Protein AF-A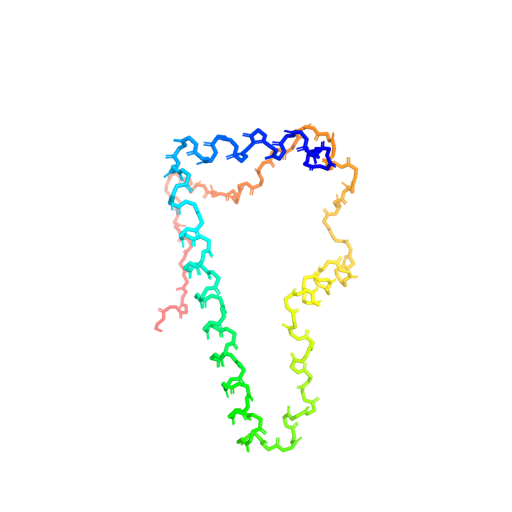0A7J9ZCD6-F1 (afdb_monomer)

Sequence (119 aa):
MFGDVGWGEILVILVVAVIVFGPDKLPKLASDLAKGIRMVRNWAQKAKTELEDEMPAEFRNLDISSLHPKTFIRKALLEDDDPLGLDRNQVNGSSTRTAVTEVKTLAPGERAPYDPDAT

Solvent-accessible surface area (backbone atoms only — not comparable to full-atom values): 7698 Å² total; per-residue (Å²): 99,78,85,75,73,43,76,69,54,55,50,51,52,50,52,52,49,30,68,76,64,31,74,77,45,51,62,51,52,53,51,53,51,50,51,50,52,52,50,52,52,51,50,53,50,49,52,51,51,54,49,63,72,72,49,59,78,77,57,74,72,54,62,67,77,61,68,36,67,68,52,42,51,46,44,65,67,68,67,56,79,79,88,72,82,75,64,82,73,54,63,74,51,90,85,81,79,84,83,65,79,81,76,77,73,72,57,96,87,60,78,77,92,78,74,89,81,80,124

Mean predicted aligned error: 18.26 Å

Foldseek 3Di:
DCPPCDPVNVVVVVVVCCVVQNPVRVVVVVVVVVVVVVVVVVVVVVVVVVCVVPDDPVCVPVPPVCVDVVNVVVCVVPVPPDPDPPDPPCVPDDDDDDPDPPPPDDDVPDDDDDDPPPD

Radius of gyration: 23.99 Å; Cα contacts (8 Å, |Δi|>4): 17; chains: 1; bounding box: 53×38×55 Å

Secondary structure (DSSP, 8-state):
--TT--HHHHHHHHHHHHHHH-TTHHHHHHHHHHHHHHHHHHHHHHHHHHHHHHS-TTTTTS-GGGG-HHHHHHHHHHSS-SSS---GGGGGS-----------PPPTTPPPP--TT--

Structure (mmCIF, N/CA/C/O backbone):
data_AF-A0A7J9ZCD6-F1
#
_entry.id   AF-A0A7J9ZCD6-F1
#
loop_
_atom_site.group_PDB
_atom_site.id
_atom_site.type_symbol
_atom_site.label_atom_id
_atom_site.label_alt_id
_atom_site.label_comp_id
_atom_site.label_asym_id
_atom_site.label_entity_id
_atom_site.label_seq_id
_atom_site.pdbx_PDB_ins_code
_atom_site.Cartn_x
_atom_site.Cartn_y
_atom_site.Cartn_z
_atom_site.occupancy
_atom_site.B_iso_or_equiv
_atom_site.auth_seq_id
_atom_site.auth_comp_id
_atom_site.auth_asym_id
_atom_site.auth_atom_id
_atom_site.pdbx_PDB_model_num
ATOM 1 N N . MET A 1 1 ? 23.081 9.546 1.780 1.00 58.91 1 MET A N 1
ATOM 2 C CA . MET A 1 1 ? 23.311 8.465 0.789 1.00 58.91 1 MET A CA 1
ATOM 3 C C . MET A 1 1 ? 22.098 8.166 -0.104 1.00 58.91 1 MET A C 1
ATOM 5 O O . MET A 1 1 ? 22.315 7.917 -1.273 1.00 58.91 1 MET A O 1
ATOM 9 N N . PHE A 1 2 ? 20.841 8.214 0.376 1.00 65.88 2 PHE A N 1
ATOM 10 C CA . PHE A 1 2 ? 19.632 8.061 -0.476 1.00 65.88 2 PHE A CA 1
ATOM 11 C C . PHE A 1 2 ? 18.991 9.395 -0.922 1.00 65.88 2 PHE A C 1
ATOM 13 O O . PHE A 1 2 ? 17.920 9.400 -1.519 1.00 65.88 2 PHE A O 1
ATOM 20 N N . GLY A 1 3 ? 19.614 10.533 -0.593 1.00 65.44 3 GLY A N 1
ATOM 21 C CA . GLY A 1 3 ? 19.081 11.869 -0.896 1.00 65.44 3 GLY A CA 1
ATOM 22 C C . GLY A 1 3 ? 19.194 12.276 -2.368 1.00 65.44 3 GLY A C 1
ATOM 23 O O . GLY A 1 3 ? 18.496 13.193 -2.782 1.00 65.44 3 GLY A O 1
ATOM 24 N N . ASP A 1 4 ? 20.020 11.568 -3.144 1.00 72.62 4 ASP A N 1
ATOM 25 C CA . ASP A 1 4 ? 20.291 11.849 -4.560 1.00 72.62 4 ASP A CA 1
ATOM 26 C C . ASP A 1 4 ? 19.526 10.924 -5.521 1.00 72.62 4 ASP A C 1
ATOM 28 O O . ASP A 1 4 ? 19.804 10.914 -6.719 1.00 72.62 4 ASP A O 1
ATOM 32 N N . VAL A 1 5 ? 18.556 10.144 -5.021 1.00 79.62 5 VAL A N 1
ATOM 33 C CA . VAL A 1 5 ? 17.729 9.261 -5.860 1.00 79.62 5 VAL A CA 1
ATOM 34 C C . VAL A 1 5 ? 16.853 10.124 -6.769 1.00 79.62 5 VAL A C 1
ATOM 36 O O . VAL A 1 5 ? 15.777 10.597 -6.397 1.00 79.62 5 VAL A O 1
ATOM 39 N N . GLY A 1 6 ? 17.353 10.361 -7.976 1.00 86.88 6 GLY A N 1
ATOM 40 C CA . GLY A 1 6 ? 16.662 11.113 -9.010 1.00 86.88 6 GLY A CA 1
ATOM 41 C C . GLY A 1 6 ? 15.545 10.306 -9.672 1.00 86.88 6 GLY A C 1
ATOM 42 O O . GLY A 1 6 ? 15.458 9.082 -9.562 1.00 86.88 6 GLY A O 1
ATOM 43 N N . TRP A 1 7 ? 14.713 10.997 -10.455 1.00 92.06 7 TRP A N 1
ATOM 44 C CA . TRP A 1 7 ? 13.628 10.380 -11.232 1.00 92.06 7 TRP A CA 1
ATOM 45 C C . TRP A 1 7 ? 14.091 9.229 -12.141 1.00 92.06 7 TRP A C 1
ATOM 47 O O . TRP A 1 7 ? 13.348 8.268 -12.337 1.00 92.06 7 TRP A O 1
ATOM 57 N N . GLY A 1 8 ? 15.319 9.295 -12.669 1.00 93.31 8 GLY A N 1
ATOM 58 C CA . GLY A 1 8 ? 15.890 8.228 -13.497 1.00 93.31 8 GLY A CA 1
ATOM 59 C C . GLY A 1 8 ? 16.131 6.926 -12.729 1.00 93.31 8 GLY A C 1
ATOM 60 O O . GLY A 1 8 ? 15.848 5.847 -13.239 1.00 93.31 8 GLY A O 1
ATOM 61 N N . GLU A 1 9 ? 16.584 7.014 -11.483 1.00 91.75 9 GLU A N 1
ATOM 62 C CA . GLU A 1 9 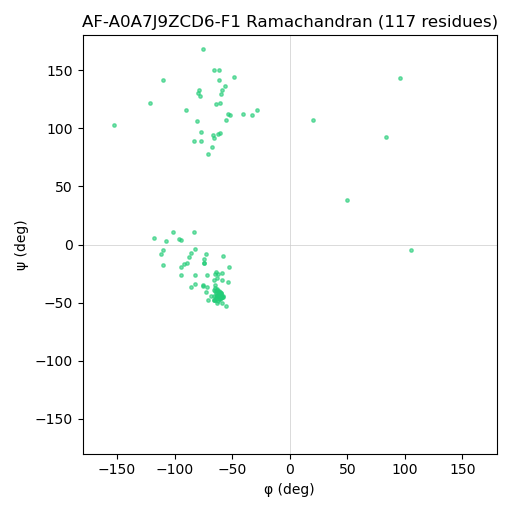? 16.888 5.843 -10.658 1.00 91.75 9 GLU A CA 1
ATOM 63 C C . GLU A 1 9 ? 15.607 5.166 -10.149 1.00 91.75 9 GLU A C 1
ATOM 65 O O . GLU A 1 9 ? 15.502 3.939 -10.151 1.00 91.75 9 GLU A O 1
ATOM 70 N N . ILE A 1 10 ? 14.568 5.959 -9.857 1.00 93.69 10 ILE A N 1
ATOM 71 C CA . ILE A 1 10 ? 13.213 5.455 -9.580 1.00 93.69 10 ILE A CA 1
ATOM 72 C C . ILE A 1 10 ? 12.683 4.642 -10.769 1.00 93.69 10 ILE A C 1
ATOM 74 O O . ILE A 1 10 ? 12.134 3.558 -10.570 1.00 93.69 10 ILE A O 1
ATOM 78 N N . LEU A 1 11 ? 12.869 5.128 -12.002 1.00 94.94 11 LEU A N 1
ATOM 79 C CA . LEU A 1 11 ? 12.483 4.393 -13.211 1.00 94.94 11 LEU A CA 1
ATOM 80 C C . LEU A 1 11 ? 13.227 3.060 -13.334 1.00 94.94 11 LEU A C 1
ATOM 82 O O . LEU A 1 11 ? 12.596 2.047 -13.633 1.00 94.94 11 LEU A O 1
ATOM 86 N N . VAL A 1 12 ? 14.535 3.036 -13.064 1.00 95.69 12 VAL A N 1
ATOM 87 C CA . VAL A 1 12 ? 15.333 1.798 -13.091 1.00 95.69 12 VAL A CA 1
ATOM 88 C C . VAL A 1 12 ? 14.798 0.784 -12.078 1.00 95.69 12 VAL A C 1
ATOM 90 O O . VAL A 1 12 ? 14.565 -0.369 -12.439 1.00 95.69 12 VAL A O 1
ATOM 93 N N . ILE A 1 13 ? 14.526 1.206 -10.840 1.00 94.38 13 ILE A N 1
ATOM 94 C CA . ILE A 1 13 ? 13.955 0.329 -9.806 1.00 94.38 13 ILE A CA 1
ATOM 95 C C . ILE A 1 13 ? 12.583 -0.201 -10.233 1.00 94.38 13 ILE A C 1
ATOM 97 O O . ILE A 1 13 ? 12.296 -1.382 -10.044 1.00 94.38 13 ILE A O 1
ATOM 101 N N . LEU A 1 14 ? 11.741 0.642 -10.838 1.00 94.00 14 LEU A N 1
ATOM 102 C CA . LEU A 1 14 ? 10.413 0.246 -11.308 1.00 94.00 14 LEU A CA 1
ATOM 103 C C . LEU A 1 14 ? 10.518 -0.823 -12.405 1.00 94.00 14 LEU A C 1
ATOM 105 O O . LEU A 1 14 ? 9.833 -1.841 -12.339 1.00 94.00 14 LEU A O 1
ATOM 109 N N . VAL A 1 15 ? 11.427 -0.643 -13.367 1.00 95.81 15 VAL A N 1
ATOM 110 C CA . VAL A 1 15 ? 11.690 -1.637 -14.418 1.00 95.81 15 VAL A CA 1
ATOM 111 C C . VAL A 1 15 ? 12.185 -2.951 -13.816 1.00 95.81 15 VAL A C 1
ATOM 113 O O . VAL A 1 15 ? 11.654 -4.009 -14.151 1.00 95.81 15 VAL A O 1
ATOM 116 N N . VAL A 1 16 ? 13.144 -2.906 -12.887 1.00 96.25 16 VAL A N 1
ATOM 117 C CA . VAL A 1 16 ? 13.641 -4.108 -12.198 1.00 96.25 16 VAL A CA 1
ATOM 118 C C . VAL A 1 16 ? 12.512 -4.809 -11.440 1.00 96.25 16 VAL A C 1
ATOM 120 O O . VAL A 1 16 ? 12.348 -6.021 -11.566 1.00 96.25 16 VAL A O 1
ATOM 123 N N . ALA A 1 17 ? 11.682 -4.063 -10.710 1.00 94.62 17 ALA A N 1
ATOM 124 C CA . ALA A 1 17 ? 10.536 -4.617 -9.998 1.00 94.62 17 ALA A CA 1
ATOM 125 C C . ALA A 1 17 ? 9.535 -5.278 -10.961 1.00 94.62 17 ALA A C 1
ATOM 127 O O . ALA A 1 17 ? 9.046 -6.372 -10.684 1.00 94.62 17 ALA A O 1
ATOM 128 N N . VAL A 1 18 ? 9.254 -4.656 -12.110 1.00 95.50 18 VAL A N 1
ATOM 129 C CA . VAL A 1 18 ? 8.378 -5.226 -13.146 1.00 95.50 18 VAL A CA 1
ATOM 130 C C . VAL A 1 18 ? 8.963 -6.512 -13.719 1.00 95.50 18 VAL A C 1
ATOM 132 O O . VAL A 1 18 ? 8.210 -7.448 -13.955 1.00 95.50 18 VAL A O 1
ATOM 135 N N . ILE A 1 19 ? 10.278 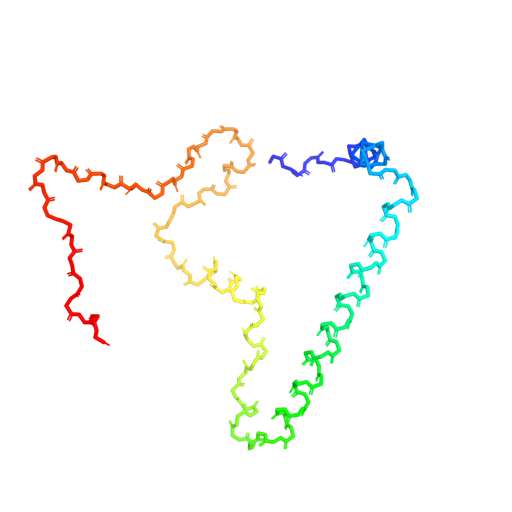-6.600 -13.918 1.00 96.00 19 ILE A N 1
ATOM 136 C CA . ILE A 1 19 ? 10.918 -7.820 -14.431 1.00 96.00 19 ILE A CA 1
ATOM 137 C C . ILE A 1 19 ? 10.843 -8.953 -13.401 1.00 96.00 19 ILE A C 1
ATOM 139 O O . ILE A 1 19 ? 10.515 -10.083 -13.753 1.00 96.00 19 ILE A O 1
ATOM 143 N N . VAL A 1 20 ? 11.122 -8.658 -12.129 1.00 94.94 20 VAL A N 1
ATOM 144 C CA . VAL A 1 20 ? 11.157 -9.663 -11.055 1.00 94.94 20 VAL A CA 1
ATOM 145 C C . VAL A 1 20 ? 9.757 -10.169 -10.707 1.00 94.94 20 VAL A C 1
ATOM 147 O O . VAL A 1 20 ? 9.540 -11.374 -10.593 1.00 94.94 20 VAL A O 1
ATOM 150 N N . PHE A 1 21 ? 8.799 -9.260 -10.524 1.00 93.44 21 PHE A N 1
ATOM 151 C CA . PHE A 1 21 ? 7.447 -9.602 -10.077 1.00 93.44 21 PHE A CA 1
ATOM 152 C C . PHE A 1 21 ? 6.458 -9.793 -11.234 1.00 93.44 21 PHE A C 1
ATOM 154 O O . PHE A 1 21 ? 5.482 -10.530 -11.093 1.00 93.44 21 PHE A O 1
ATOM 161 N N . GLY A 1 22 ? 6.693 -9.153 -12.376 1.00 93.62 22 GLY A N 1
ATOM 162 C CA . GLY A 1 22 ? 5.791 -9.107 -13.526 1.00 93.62 22 GLY A CA 1
ATOM 163 C C . GLY A 1 22 ? 4.909 -7.844 -13.545 1.00 93.62 22 GLY A C 1
ATOM 164 O O . GLY A 1 22 ? 4.417 -7.421 -12.490 1.00 93.62 22 GLY A O 1
ATOM 165 N N . PRO A 1 23 ? 4.634 -7.265 -14.734 1.00 92.81 23 PRO A N 1
ATOM 166 C CA . PRO A 1 23 ? 3.841 -6.037 -14.876 1.00 92.81 23 PRO A CA 1
ATOM 167 C C . PRO A 1 23 ? 2.394 -6.200 -14.397 1.00 92.81 23 PRO A C 1
ATOM 169 O O . PRO A 1 23 ? 1.810 -5.247 -13.893 1.00 92.81 23 PRO A O 1
ATOM 172 N N . ASP A 1 24 ? 1.840 -7.411 -14.477 1.00 92.94 24 ASP A N 1
ATOM 173 C CA . ASP A 1 24 ? 0.462 -7.690 -14.059 1.00 92.94 24 ASP A CA 1
ATOM 174 C C . ASP A 1 24 ? 0.327 -7.911 -12.544 1.00 92.94 24 ASP A C 1
ATOM 176 O O . ASP A 1 24 ? -0.741 -7.697 -11.964 1.00 92.94 24 ASP A O 1
ATOM 180 N N . LYS A 1 25 ? 1.400 -8.353 -11.870 1.00 92.62 25 LYS A N 1
ATOM 181 C CA . LYS A 1 25 ? 1.351 -8.698 -10.438 1.00 92.62 25 LYS A CA 1
ATOM 182 C C . LYS A 1 25 ? 1.574 -7.492 -9.533 1.00 92.62 25 LYS A C 1
ATOM 184 O O . LYS A 1 25 ? 0.921 -7.405 -8.495 1.00 92.62 25 LYS A O 1
ATOM 189 N N . LEU A 1 26 ? 2.443 -6.558 -9.921 1.00 93.00 26 LEU A N 1
ATOM 190 C CA . LEU A 1 26 ? 2.705 -5.334 -9.156 1.00 93.00 26 LEU A CA 1
ATOM 191 C C . LEU A 1 26 ? 1.449 -4.494 -8.858 1.00 93.00 26 LEU A C 1
ATOM 193 O O . LEU A 1 26 ? 1.212 -4.208 -7.682 1.00 93.00 26 LEU A O 1
ATOM 197 N N . PRO A 1 27 ? 0.612 -4.114 -9.847 1.00 91.31 27 PRO A N 1
ATOM 198 C CA . PRO A 1 27 ? -0.579 -3.311 -9.578 1.00 91.31 27 PRO A CA 1
ATOM 199 C C . PRO A 1 27 ? -1.589 -4.075 -8.723 1.00 91.31 27 PRO A C 1
ATOM 201 O O . PRO A 1 27 ? -2.235 -3.488 -7.855 1.00 91.31 27 PRO A O 1
ATOM 204 N N . LYS A 1 28 ? -1.685 -5.397 -8.910 1.00 93.88 28 LYS A N 1
ATOM 205 C CA . LYS A 1 28 ? -2.543 -6.256 -8.096 1.00 93.88 28 LYS A CA 1
ATOM 206 C C . LYS A 1 28 ? -2.099 -6.250 -6.630 1.00 93.88 28 LYS A C 1
ATOM 208 O O . LYS A 1 28 ? -2.910 -5.924 -5.766 1.00 93.88 28 LYS A O 1
ATOM 213 N N . LEU A 1 29 ? -0.811 -6.484 -6.366 1.00 93.75 29 LEU A N 1
ATOM 214 C CA . LEU A 1 29 ? -0.234 -6.462 -5.018 1.00 93.75 29 LEU A CA 1
ATOM 215 C C . LEU A 1 29 ? -0.401 -5.094 -4.346 1.00 93.75 29 LEU A C 1
ATOM 217 O O . LEU A 1 29 ? -0.841 -5.021 -3.201 1.00 93.75 29 LEU A O 1
ATOM 221 N N . ALA A 1 30 ? -0.115 -4.006 -5.065 1.00 94.38 30 ALA A N 1
ATOM 222 C CA . ALA A 1 30 ? -0.324 -2.653 -4.560 1.00 94.38 30 ALA A CA 1
ATOM 223 C C . ALA A 1 30 ? -1.798 -2.401 -4.205 1.00 94.38 30 ALA A C 1
ATOM 225 O O . ALA A 1 30 ? -2.093 -1.831 -3.155 1.00 94.38 30 ALA A O 1
ATOM 226 N N . SER A 1 31 ? -2.732 -2.864 -5.044 1.00 95.62 31 SER A N 1
ATOM 227 C CA . SER A 1 31 ? -4.167 -2.728 -4.783 1.00 95.62 31 SER A CA 1
ATOM 228 C C . SER A 1 31 ? -4.616 -3.517 -3.552 1.00 95.62 31 SER A C 1
ATOM 230 O O . SER A 1 31 ? -5.438 -3.028 -2.778 1.00 95.62 31 SER A O 1
ATOM 232 N N . ASP A 1 32 ? -4.055 -4.706 -3.336 1.00 95.81 32 ASP A N 1
ATOM 233 C CA . ASP A 1 32 ? -4.397 -5.567 -2.206 1.00 95.81 32 ASP A CA 1
ATOM 234 C C . ASP A 1 32 ? -3.834 -5.000 -0.895 1.00 95.81 32 ASP A C 1
ATOM 236 O O . ASP A 1 32 ? -4.558 -4.907 0.099 1.00 95.81 32 ASP A O 1
ATOM 240 N N . LEU A 1 33 ? -2.600 -4.486 -0.916 1.00 96.69 33 LEU A N 1
ATOM 241 C CA . LEU A 1 33 ? -2.016 -3.736 0.200 1.00 96.69 33 LEU A CA 1
ATOM 242 C C . LEU A 1 33 ? -2.826 -2.474 0.520 1.00 96.69 33 LEU A C 1
ATOM 244 O O . LEU A 1 33 ? -3.142 -2.219 1.681 1.00 96.69 33 LEU A O 1
ATOM 248 N N . ALA A 1 34 ? -3.217 -1.703 -0.497 1.00 96.25 34 ALA A N 1
ATOM 249 C CA . ALA A 1 34 ? -4.013 -0.492 -0.313 1.00 96.25 34 ALA A CA 1
ATOM 250 C C . ALA A 1 34 ? -5.382 -0.794 0.317 1.00 96.25 34 ALA A C 1
ATOM 252 O O . ALA A 1 34 ? -5.820 -0.082 1.226 1.00 96.25 34 ALA A O 1
ATOM 253 N N . LYS A 1 35 ? -6.048 -1.870 -0.121 1.00 96.88 35 LYS A N 1
ATOM 254 C CA . LYS A 1 35 ? -7.298 -2.347 0.490 1.00 96.88 35 LYS A CA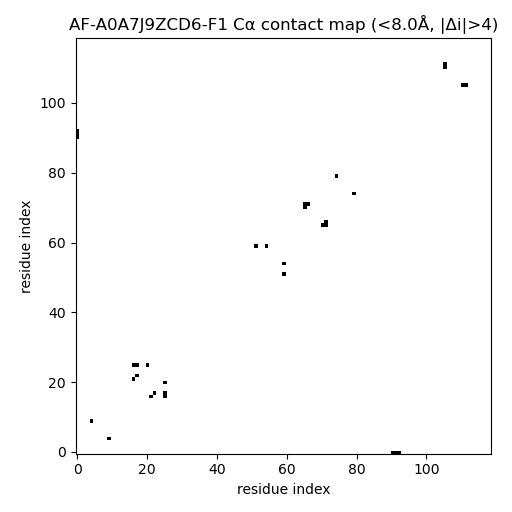 1
ATOM 255 C C . LYS A 1 35 ? -7.082 -2.769 1.942 1.00 96.88 35 LYS A C 1
ATOM 257 O O . LYS A 1 35 ? -7.877 -2.377 2.793 1.00 96.88 35 LYS A O 1
ATOM 262 N N . GLY A 1 36 ? -6.001 -3.496 2.233 1.00 96.94 36 GLY A N 1
ATOM 263 C CA . GLY A 1 36 ? -5.630 -3.895 3.592 1.00 96.94 36 GLY A CA 1
ATOM 264 C C . GLY A 1 36 ? -5.429 -2.692 4.514 1.00 96.94 36 GLY A C 1
ATOM 265 O O . GLY A 1 36 ? -6.066 -2.602 5.560 1.00 96.94 36 GLY A O 1
ATOM 266 N N . ILE A 1 37 ? -4.637 -1.707 4.085 1.00 96.62 37 ILE A N 1
ATOM 267 C CA . ILE A 1 37 ? -4.405 -0.463 4.837 1.00 96.62 37 ILE A CA 1
ATOM 268 C C . ILE A 1 37 ? -5.720 0.286 5.076 1.00 96.62 37 ILE A C 1
ATOM 270 O O . ILE A 1 37 ? -5.972 0.772 6.180 1.00 96.62 37 ILE A O 1
ATOM 274 N N . ARG A 1 38 ? -6.589 0.372 4.061 1.00 96.19 38 ARG A N 1
ATOM 275 C CA . ARG A 1 38 ? -7.897 1.022 4.200 1.00 96.19 38 ARG A CA 1
ATOM 276 C C . ARG A 1 38 ? -8.784 0.293 5.208 1.00 96.19 38 ARG A C 1
ATOM 278 O O . ARG A 1 38 ? -9.468 0.950 5.987 1.00 96.19 38 ARG A O 1
ATOM 285 N N . MET A 1 39 ? -8.750 -1.037 5.219 1.00 95.81 39 MET A N 1
ATOM 286 C CA . MET A 1 39 ? -9.500 -1.843 6.180 1.00 95.81 39 MET A CA 1
ATOM 287 C C . MET A 1 39 ? -9.005 -1.611 7.609 1.00 95.81 39 MET A C 1
ATOM 289 O O . MET A 1 39 ? -9.809 -1.303 8.485 1.00 95.81 39 MET A O 1
ATOM 293 N N . VAL A 1 40 ? -7.686 -1.641 7.819 1.00 96.56 40 VAL A N 1
ATOM 294 C CA . VAL A 1 40 ? -7.066 -1.347 9.120 1.00 96.56 40 VAL A CA 1
ATOM 295 C C . VAL A 1 40 ? -7.432 0.057 9.599 1.00 96.56 40 VAL A C 1
ATOM 297 O O . VAL A 1 40 ? -7.834 0.227 10.747 1.00 96.56 40 VAL A O 1
ATOM 300 N N . ARG A 1 41 ? -7.369 1.067 8.720 1.00 94.00 41 ARG A N 1
ATOM 301 C CA . ARG A 1 41 ? -7.796 2.434 9.052 1.00 94.00 41 ARG A CA 1
ATOM 302 C C . ARG A 1 41 ? -9.257 2.481 9.496 1.00 94.00 41 ARG A C 1
ATOM 304 O O . ARG A 1 41 ? -9.560 3.145 10.481 1.00 94.00 41 ARG A O 1
ATOM 311 N N . ASN A 1 42 ? -10.152 1.797 8.787 1.00 95.44 42 ASN A N 1
ATOM 312 C CA . ASN A 1 42 ? -11.571 1.774 9.136 1.00 95.44 42 ASN A CA 1
ATOM 313 C C . ASN A 1 42 ? -11.808 1.095 10.492 1.00 95.44 42 ASN A C 1
ATOM 315 O O . ASN A 1 42 ? -12.619 1.578 11.276 1.00 95.44 42 ASN A O 1
ATOM 319 N N . TRP A 1 43 ? -11.101 0.002 10.785 1.00 94.19 43 TRP A N 1
ATOM 320 C CA . TRP A 1 43 ? -11.163 -0.668 12.086 1.00 94.19 43 TRP A CA 1
ATOM 321 C C . TRP A 1 43 ? -10.647 0.217 13.215 1.00 94.19 43 TRP A C 1
ATOM 323 O O . TRP A 1 43 ? -11.330 0.362 14.222 1.00 94.19 43 TRP A O 1
ATOM 333 N N . ALA A 1 44 ? -9.504 0.876 13.015 1.00 91.69 44 ALA A N 1
ATOM 334 C CA . ALA A 1 44 ? -8.954 1.816 13.985 1.00 91.69 44 ALA A CA 1
ATOM 335 C C . ALA A 1 44 ? -9.907 2.993 14.248 1.00 91.69 44 ALA A C 1
ATOM 337 O O . ALA A 1 44 ? -10.084 3.398 15.392 1.00 91.69 44 ALA A O 1
ATOM 338 N N . GLN A 1 45 ? -10.555 3.523 13.205 1.00 90.94 45 GLN A N 1
ATOM 339 C CA . GLN A 1 45 ? -11.547 4.589 13.359 1.00 90.94 45 GLN A CA 1
ATOM 340 C C . GLN A 1 45 ? -12.783 4.121 14.129 1.00 90.94 45 GLN A C 1
ATOM 342 O O . GLN A 1 45 ? -13.221 4.833 15.022 1.00 90.94 45 GLN A O 1
ATOM 347 N N . LYS A 1 46 ? -13.312 2.928 13.830 1.00 91.06 46 LYS A N 1
ATOM 348 C CA . LYS A 1 46 ? -14.459 2.365 14.558 1.00 91.06 46 LYS A CA 1
ATOM 349 C C . LYS A 1 46 ? -14.143 2.128 16.031 1.00 91.06 46 LYS A C 1
ATOM 351 O O . LYS A 1 46 ? -14.897 2.590 16.874 1.00 91.06 46 LYS A O 1
ATOM 356 N N . ALA A 1 47 ? -13.009 1.489 16.320 1.00 87.94 47 ALA A N 1
ATOM 357 C CA . ALA A 1 47 ? -12.557 1.265 17.689 1.00 87.94 47 ALA A CA 1
ATOM 358 C C . ALA A 1 47 ? -12.367 2.595 18.432 1.00 87.94 47 ALA A C 1
ATOM 360 O O . ALA A 1 47 ? -12.801 2.728 19.566 1.00 87.94 47 ALA A O 1
ATOM 361 N N . LYS A 1 48 ? -11.789 3.617 17.781 1.00 83.88 48 LYS A N 1
ATOM 362 C CA . LYS A 1 48 ? -11.689 4.961 18.366 1.00 83.88 48 LYS A CA 1
ATOM 363 C C . LYS A 1 48 ? -13.064 5.537 18.710 1.00 83.88 48 LYS A C 1
ATOM 365 O O . LYS A 1 48 ? -13.203 6.103 19.782 1.00 83.88 48 LYS A O 1
ATOM 370 N N . THR A 1 49 ? -14.046 5.423 17.815 1.00 85.62 49 THR A N 1
ATOM 371 C CA . THR A 1 49 ? -15.404 5.934 18.056 1.00 85.62 49 THR A CA 1
ATOM 372 C C . THR A 1 49 ? -16.084 5.209 19.216 1.00 85.62 49 THR A C 1
ATOM 374 O O . THR A 1 49 ? -16.645 5.867 20.076 1.00 85.62 49 THR A O 1
ATOM 377 N N . GLU A 1 50 ? -15.972 3.884 19.279 1.00 84.25 50 GLU A N 1
ATOM 378 C CA . GLU A 1 50 ? -16.534 3.065 20.362 1.00 84.25 50 GLU A CA 1
ATOM 379 C C . GLU A 1 50 ? -15.890 3.396 21.718 1.00 84.25 50 GLU A C 1
ATOM 381 O O . GLU A 1 50 ? -16.590 3.640 22.696 1.00 84.25 50 GLU A O 1
ATOM 386 N N . LEU A 1 51 ? -14.560 3.544 21.755 1.00 79.50 51 LEU A N 1
ATOM 387 C CA . LEU A 1 51 ? -13.849 4.026 22.941 1.00 79.50 51 LEU A CA 1
ATOM 388 C C . LEU A 1 51 ? -14.288 5.448 23.321 1.00 79.50 51 LEU A C 1
ATOM 390 O O . LEU A 1 51 ? -14.439 5.742 24.494 1.00 79.50 51 LEU A O 1
ATOM 394 N N . GLU A 1 52 ? -14.495 6.344 22.359 1.00 77.62 52 GLU A N 1
ATOM 395 C CA . GLU A 1 52 ? -14.879 7.735 22.624 1.00 77.62 52 GLU A CA 1
ATOM 396 C C . GLU A 1 52 ? -16.332 7.888 23.112 1.00 77.62 52 GLU A C 1
ATOM 398 O O . GLU A 1 52 ? -16.624 8.850 23.833 1.00 77.62 52 GLU A O 1
ATOM 403 N N . ASP A 1 53 ? -17.211 6.948 22.753 1.00 78.06 53 ASP A N 1
ATOM 404 C CA . ASP A 1 53 ? -18.605 6.870 23.206 1.00 78.06 53 ASP A CA 1
ATOM 405 C C . ASP A 1 53 ? -18.738 6.210 24.592 1.00 78.06 53 ASP A C 1
ATOM 407 O O . ASP A 1 53 ? -19.590 6.620 25.381 1.00 78.06 53 ASP A O 1
ATOM 411 N N . GLU A 1 54 ? -17.885 5.233 24.921 1.00 74.62 54 GLU A N 1
ATOM 412 C CA . GLU A 1 54 ? -17.896 4.549 26.225 1.00 74.62 54 GLU A CA 1
ATOM 413 C C . GLU A 1 54 ? -16.966 5.185 27.272 1.00 74.62 54 GLU A C 1
ATOM 415 O O . GLU A 1 54 ? -17.116 4.941 28.473 1.00 74.62 54 GLU A O 1
ATOM 420 N N . MET A 1 55 ? -16.008 6.022 26.861 1.00 71.06 55 MET A N 1
ATOM 421 C CA . MET A 1 55 ? -15.094 6.683 27.792 1.00 71.06 55 MET A CA 1
ATOM 422 C C . MET A 1 55 ? -15.757 7.877 28.505 1.00 71.06 55 MET A C 1
ATOM 424 O O . MET A 1 55 ? -16.240 8.806 27.849 1.00 71.06 55 MET A O 1
ATOM 428 N N . PRO A 1 56 ? -15.711 7.931 29.854 1.00 60.91 56 PRO A N 1
ATOM 429 C CA . PRO A 1 56 ? -16.169 9.090 30.610 1.00 60.91 56 PRO A CA 1
ATOM 430 C C . PRO A 1 56 ? -15.346 10.340 30.262 1.00 60.91 56 PRO A C 1
ATOM 432 O O . PRO A 1 56 ? -14.159 10.253 29.940 1.00 60.91 56 PRO A O 1
ATOM 435 N N . ALA A 1 57 ? -15.972 11.520 30.355 1.00 65.06 57 ALA A N 1
ATOM 436 C CA . ALA A 1 57 ? -15.414 12.815 29.936 1.00 65.06 57 ALA A CA 1
ATOM 437 C C . ALA A 1 57 ? -14.029 13.152 30.534 1.00 65.06 57 ALA A C 1
ATOM 439 O O . ALA A 1 57 ? -13.297 13.970 29.981 1.00 65.06 57 ALA A O 1
ATOM 440 N N . GLU A 1 58 ? -13.646 12.490 31.625 1.00 59.69 58 GLU A N 1
ATOM 441 C CA . GLU A 1 58 ? -12.342 12.606 32.279 1.00 59.69 58 GLU A CA 1
ATOM 442 C C . GLU A 1 58 ? -11.181 12.077 31.409 1.00 59.69 58 GLU A C 1
ATOM 444 O O . GLU A 1 58 ? -10.091 12.644 31.443 1.00 59.69 58 GLU A O 1
ATOM 449 N N . PHE A 1 59 ? -11.415 11.078 30.546 1.00 57.78 59 PHE A N 1
ATOM 450 C CA . PHE A 1 59 ? -10.391 10.504 29.657 1.00 57.78 59 PHE A CA 1
ATOM 451 C C . PHE A 1 59 ? -10.281 11.201 28.293 1.00 57.78 59 PHE A C 1
ATOM 453 O O . PHE A 1 59 ? -9.253 11.073 27.634 1.00 57.78 59 PHE A O 1
ATOM 460 N N . ARG A 1 60 ? -11.273 12.010 27.883 1.00 59.34 60 ARG A N 1
ATOM 461 C CA . ARG A 1 60 ? -11.161 12.879 26.687 1.00 59.34 60 ARG A CA 1
ATOM 462 C C . ARG A 1 60 ? -10.082 13.953 26.829 1.00 59.34 60 ARG A C 1
ATOM 464 O O . ARG A 1 60 ? -9.582 14.442 25.822 1.00 59.34 60 ARG A O 1
ATOM 471 N N . ASN A 1 61 ? -9.735 14.307 28.067 1.00 57.94 61 ASN A N 1
ATOM 472 C CA . ASN A 1 61 ? -8.704 15.298 28.374 1.00 57.94 61 ASN A CA 1
ATOM 473 C C . ASN A 1 61 ? -7.290 14.696 28.460 1.00 57.94 61 ASN A C 1
ATOM 475 O O . ASN A 1 61 ? -6.316 15.445 28.498 1.00 57.94 61 ASN A O 1
ATOM 479 N N . LEU A 1 62 ? -7.157 13.363 28.473 1.00 57.12 62 LEU A N 1
ATOM 480 C CA . LEU A 1 62 ? -5.875 12.697 28.264 1.00 57.12 62 LEU A CA 1
ATOM 481 C C . LEU A 1 62 ? -5.623 12.677 26.758 1.00 57.12 62 LEU A C 1
ATOM 483 O O . LEU A 1 62 ? -6.287 11.975 26.005 1.00 57.12 62 LEU A O 1
ATOM 487 N N . ASP A 1 63 ? -4.702 13.523 26.315 1.00 55.41 63 ASP A N 1
ATOM 488 C CA . ASP A 1 63 ? -4.461 13.835 24.910 1.00 55.41 63 ASP A CA 1
ATOM 489 C C . ASP A 1 63 ? -3.899 12.630 24.127 1.00 55.41 63 ASP A C 1
ATOM 491 O O . ASP A 1 63 ? -2.692 12.494 23.920 1.00 55.41 63 ASP A O 1
ATOM 495 N N . ILE A 1 64 ? -4.783 11.742 23.660 1.00 55.53 64 ILE A N 1
ATOM 496 C CA . ILE A 1 64 ? -4.456 10.592 22.793 1.00 55.53 64 ILE A CA 1
ATOM 497 C C . ILE A 1 64 ? -3.797 11.072 21.482 1.00 55.53 64 ILE A C 1
ATOM 499 O O . ILE A 1 64 ? -3.016 10.350 20.862 1.00 55.53 64 ILE A O 1
ATOM 503 N N . SER A 1 65 ? -4.051 12.321 21.077 1.00 59.34 65 SER A N 1
ATOM 504 C CA . SER A 1 65 ? -3.454 12.949 19.893 1.00 59.34 65 SER A CA 1
ATOM 505 C C . SER A 1 65 ? -1.935 13.134 20.024 1.00 59.34 65 SER A C 1
ATOM 507 O O . SER A 1 65 ? -1.216 13.126 19.020 1.00 59.34 65 SER A O 1
ATOM 509 N N . SER A 1 66 ? -1.419 13.219 21.255 1.00 56.28 66 SER A N 1
ATOM 510 C CA . SER A 1 66 ? 0.020 13.309 21.534 1.00 56.28 66 SER A CA 1
ATOM 511 C C . SER A 1 66 ? 0.774 11.980 21.337 1.00 56.28 66 SER A C 1
ATOM 513 O O . SER A 1 66 ? 1.992 11.997 21.136 1.00 56.28 66 SER A O 1
ATOM 515 N N . LEU A 1 67 ? 0.062 10.844 21.268 1.00 60.47 67 LEU A N 1
ATOM 516 C CA . LEU A 1 67 ? 0.608 9.504 20.997 1.00 60.47 67 LEU A CA 1
ATOM 517 C C . LEU A 1 67 ? 0.810 9.200 19.500 1.00 60.47 67 LEU A C 1
ATOM 519 O O . LEU A 1 67 ? 1.066 8.056 19.117 1.00 60.47 67 LEU A O 1
ATOM 523 N N . HIS A 1 68 ? 0.696 10.193 18.615 1.00 64.38 68 HIS A N 1
ATOM 524 C CA . HIS A 1 68 ? 0.991 9.989 17.201 1.00 64.38 68 HIS A CA 1
ATOM 525 C C . HIS A 1 68 ? 2.446 9.508 17.022 1.00 64.38 68 HIS A C 1
ATOM 527 O O . HIS A 1 68 ? 3.369 10.132 17.535 1.00 64.38 68 HIS A O 1
ATOM 533 N N . PRO A 1 69 ? 2.726 8.461 16.225 1.00 62.75 69 PRO A N 1
ATOM 534 C CA . PRO A 1 69 ? 4.086 7.927 16.094 1.00 62.75 69 PRO A CA 1
ATOM 535 C C . PRO A 1 69 ? 5.078 8.982 15.583 1.00 62.75 69 PRO A C 1
ATOM 537 O O . PRO A 1 69 ? 6.240 8.987 15.967 1.00 62.75 69 PRO A O 1
ATOM 540 N N . LYS A 1 70 ? 4.612 9.943 14.772 1.00 61.00 70 LYS A N 1
ATOM 541 C CA . LYS A 1 70 ? 5.425 11.081 14.319 1.00 61.00 70 LYS A CA 1
ATOM 542 C C . LYS A 1 70 ? 5.703 12.101 15.423 1.00 61.00 70 LYS A C 1
ATOM 544 O O . LYS A 1 70 ? 6.788 12.670 15.428 1.00 61.00 70 LYS A O 1
ATOM 549 N N . THR A 1 71 ? 4.754 12.354 16.326 1.00 72.62 71 THR A N 1
ATOM 550 C CA . THR A 1 71 ? 4.969 13.248 17.473 1.00 72.62 71 THR A CA 1
ATOM 551 C C . THR A 1 71 ? 5.815 12.558 18.530 1.00 72.62 71 THR A C 1
ATOM 553 O O . THR A 1 71 ? 6.685 13.211 19.078 1.00 72.62 71 THR A O 1
ATOM 556 N N . PHE A 1 72 ? 5.660 11.247 18.728 1.00 65.44 72 PHE A N 1
ATOM 557 C CA . PHE A 1 72 ? 6.481 10.436 19.626 1.00 65.44 72 PHE A CA 1
ATOM 558 C C . PHE A 1 72 ? 7.936 10.337 19.157 1.00 65.44 72 PHE A C 1
ATOM 560 O O . PHE A 1 72 ? 8.834 10.607 19.938 1.00 65.44 72 PHE A O 1
ATOM 567 N N . ILE A 1 73 ? 8.186 10.045 17.872 1.00 69.88 73 ILE A N 1
ATOM 568 C CA . ILE A 1 73 ? 9.547 10.041 17.304 1.00 69.88 73 ILE A CA 1
ATOM 569 C C . ILE A 1 73 ? 10.144 11.445 17.351 1.00 69.88 73 ILE A C 1
ATOM 571 O O . ILE A 1 73 ? 11.301 11.612 17.703 1.00 69.88 73 ILE A O 1
ATOM 575 N N . ARG A 1 74 ? 9.359 12.477 17.024 1.00 73.56 74 ARG A N 1
ATOM 576 C CA . ARG A 1 74 ? 9.820 13.862 17.123 1.00 73.56 74 ARG A CA 1
ATOM 577 C C . ARG A 1 74 ? 10.148 14.241 18.567 1.00 73.56 74 ARG A C 1
ATOM 579 O O . ARG A 1 74 ? 11.141 14.912 18.772 1.00 73.56 74 ARG A O 1
ATOM 586 N N . LYS A 1 75 ? 9.342 13.819 19.538 1.00 66.62 75 LYS A N 1
ATOM 587 C CA . LYS A 1 75 ? 9.567 14.054 20.966 1.00 66.62 75 LYS A CA 1
ATOM 588 C C . LYS A 1 75 ? 10.819 13.311 21.446 1.00 66.62 75 LYS A C 1
ATOM 590 O O . LYS A 1 75 ? 11.714 13.940 21.980 1.00 66.62 75 LYS A O 1
ATOM 595 N N . ALA A 1 76 ? 10.954 12.031 21.103 1.00 66.31 76 ALA A N 1
ATOM 596 C CA . ALA A 1 76 ? 12.144 11.224 21.378 1.00 66.31 76 ALA A CA 1
ATOM 597 C C . ALA A 1 76 ? 13.422 11.740 20.683 1.00 66.31 76 ALA A C 1
ATOM 599 O O . ALA A 1 76 ? 14.514 11.486 21.157 1.00 66.31 76 ALA A O 1
ATOM 600 N N . LEU A 1 77 ? 13.309 12.460 19.560 1.00 69.25 77 LEU A N 1
ATOM 601 C CA . LEU A 1 77 ? 14.458 13.055 18.858 1.00 69.25 77 LEU A CA 1
ATOM 602 C C . LEU A 1 77 ? 14.750 14.512 19.247 1.00 69.25 77 LEU A C 1
ATOM 604 O O . LEU A 1 77 ? 15.824 15.004 18.918 1.00 69.25 77 LEU A O 1
ATOM 608 N N . LEU A 1 78 ? 13.789 15.235 19.830 1.00 66.38 78 LEU A N 1
ATOM 609 C CA . LEU A 1 78 ? 13.914 16.666 20.150 1.00 66.38 78 LEU A CA 1
ATOM 610 C C . LEU A 1 78 ? 13.997 16.956 21.650 1.00 66.38 78 LEU A C 1
ATOM 612 O O . LEU A 1 78 ? 14.351 18.075 22.001 1.00 66.38 78 LEU A O 1
ATOM 616 N N . GLU A 1 79 ? 13.609 16.014 22.507 1.00 64.62 79 GLU A N 1
ATOM 617 C CA . GLU A 1 79 ? 13.527 16.210 23.961 1.00 64.62 79 GLU A CA 1
ATOM 618 C C . GLU A 1 79 ? 14.569 15.389 24.733 1.00 64.62 79 GLU A C 1
ATOM 620 O O . GLU A 1 79 ? 14.764 15.626 25.922 1.00 64.62 79 GLU A O 1
ATOM 625 N N . ASP A 1 80 ? 15.295 14.494 24.054 1.00 59.50 80 ASP A N 1
ATOM 626 C CA . ASP A 1 80 ? 16.574 13.998 24.555 1.00 59.50 80 ASP A CA 1
ATOM 627 C C . ASP A 1 80 ? 17.625 15.097 24.313 1.00 59.50 80 ASP A C 1
ATOM 629 O O . ASP A 1 80 ? 18.164 15.229 23.213 1.00 59.50 80 ASP A O 1
ATOM 633 N N . ASP A 1 81 ? 17.891 15.911 25.339 1.00 54.88 81 ASP A N 1
ATOM 634 C CA . ASP A 1 81 ? 19.141 16.669 25.449 1.00 54.88 81 ASP A CA 1
ATOM 635 C C . ASP A 1 81 ? 20.304 15.681 25.266 1.00 54.88 81 ASP A C 1
ATOM 637 O O . ASP A 1 81 ? 20.502 14.795 26.095 1.00 54.88 81 ASP A O 1
ATOM 641 N N . ASP A 1 82 ? 21.023 15.811 24.149 1.00 58.41 82 ASP A N 1
ATOM 642 C CA . ASP A 1 82 ? 22.092 14.932 23.667 1.00 58.41 82 ASP A CA 1
ATOM 643 C C . ASP A 1 82 ? 22.889 14.182 24.762 1.00 58.41 82 ASP A C 1
ATOM 645 O O . ASP A 1 82 ? 23.733 14.780 25.438 1.00 58.41 82 ASP A O 1
ATOM 649 N N . PRO A 1 83 ? 22.815 12.835 24.804 1.00 47.44 83 PRO A N 1
ATOM 650 C CA . PRO A 1 83 ? 23.944 12.018 25.233 1.00 47.44 83 PRO A CA 1
ATOM 651 C C . PRO A 1 83 ? 24.564 11.223 24.072 1.00 47.44 83 PRO A C 1
ATOM 653 O O . PRO A 1 83 ? 25.568 10.544 24.274 1.00 47.44 83 PRO A O 1
ATOM 656 N N . LEU A 1 84 ? 23.988 11.272 22.860 1.00 58.62 84 LEU A N 1
ATOM 657 C CA . LEU A 1 84 ? 24.336 10.341 21.775 1.00 58.62 84 LE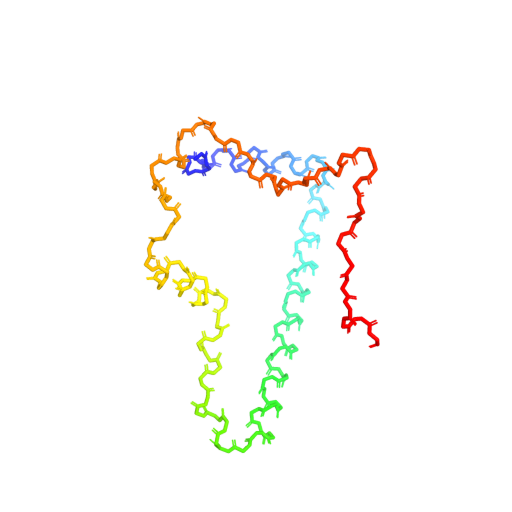U A CA 1
ATOM 658 C C . LEU A 1 84 ? 25.163 10.918 20.621 1.00 58.62 84 LEU A C 1
ATOM 660 O O . LEU A 1 84 ? 25.490 10.163 19.710 1.00 58.62 84 LEU A O 1
ATOM 664 N N . GLY A 1 85 ? 25.576 12.189 20.662 1.00 50.97 85 GLY A N 1
ATOM 665 C CA . GLY A 1 85 ? 26.641 12.711 19.790 1.00 50.97 85 GLY A CA 1
ATOM 666 C C . GLY A 1 85 ? 26.469 12.384 18.300 1.00 50.97 85 GLY A C 1
ATOM 667 O O . GLY A 1 85 ? 27.441 12.053 17.618 1.00 50.97 85 GLY A O 1
ATOM 668 N N . LEU A 1 86 ? 25.234 12.419 17.793 1.00 56.62 86 LEU A N 1
ATOM 669 C CA . LEU A 1 86 ? 24.956 12.078 16.404 1.00 56.62 86 LEU A CA 1
ATOM 670 C C . LEU A 1 86 ? 25.214 13.299 15.525 1.00 56.62 86 LEU A C 1
ATOM 672 O O . LEU A 1 86 ? 24.332 14.112 15.255 1.00 56.62 86 LEU A O 1
ATOM 676 N N . ASP A 1 87 ? 26.462 13.404 15.068 1.00 44.16 87 ASP A N 1
ATOM 677 C CA . ASP A 1 87 ? 26.871 14.341 14.031 1.00 44.16 87 ASP A CA 1
ATOM 678 C C . ASP A 1 87 ? 26.009 14.127 12.773 1.00 44.16 87 ASP A C 1
ATOM 680 O O . ASP A 1 87 ? 26.135 13.146 12.029 1.00 44.16 87 ASP A O 1
ATOM 684 N N . ARG A 1 88 ? 25.109 15.086 12.539 1.00 57.69 88 ARG A N 1
ATOM 685 C CA . ARG A 1 88 ? 24.175 15.157 11.408 1.00 57.69 88 ARG A CA 1
ATOM 686 C C . ARG A 1 88 ? 24.885 15.156 10.045 1.00 57.69 88 ARG A C 1
ATOM 688 O O . ARG A 1 88 ? 24.224 14.989 9.020 1.00 57.69 88 ARG A O 1
ATOM 695 N N . ASN A 1 89 ? 26.211 15.297 10.015 1.00 54.25 89 ASN A N 1
ATOM 696 C CA . ASN A 1 89 ? 27.025 15.283 8.806 1.00 54.25 89 ASN A CA 1
ATOM 697 C C . ASN A 1 89 ? 27.457 13.873 8.333 1.00 54.25 89 ASN A C 1
ATOM 699 O O . ASN A 1 89 ? 27.963 13.732 7.222 1.00 54.25 89 ASN A O 1
ATOM 703 N N . GLN A 1 90 ? 27.212 12.798 9.099 1.00 53.12 90 GLN A N 1
ATOM 704 C CA . GLN A 1 90 ? 27.572 11.428 8.676 1.00 53.12 90 GLN A CA 1
ATOM 705 C C . GLN A 1 90 ? 26.570 10.741 7.728 1.00 53.12 90 GLN A C 1
ATOM 707 O O . GLN A 1 90 ? 26.852 9.666 7.207 1.00 53.12 90 GLN A O 1
ATOM 712 N N . VAL A 1 91 ? 25.426 11.354 7.406 1.00 50.94 91 VAL A N 1
ATOM 713 C CA . VAL A 1 91 ? 24.450 10.746 6.471 1.00 50.94 91 VAL A CA 1
ATOM 714 C C . VAL A 1 91 ? 24.932 10.783 5.004 1.00 50.94 91 VAL A C 1
ATOM 716 O O . VAL A 1 91 ? 24.334 10.132 4.141 1.00 50.94 91 VAL A O 1
ATOM 719 N N . ASN A 1 92 ? 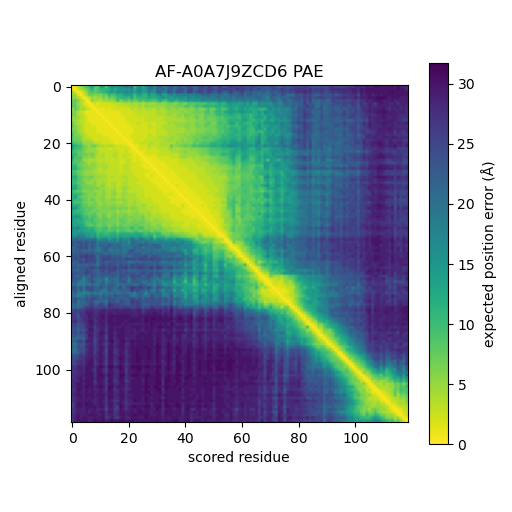26.041 11.470 4.700 1.00 53.94 92 ASN A N 1
ATOM 720 C CA . ASN A 1 92 ? 26.626 11.538 3.353 1.00 53.94 92 ASN A CA 1
ATOM 721 C C . ASN A 1 92 ? 28.047 10.966 3.214 1.00 53.94 92 ASN A C 1
ATOM 723 O O . ASN A 1 92 ? 28.606 11.018 2.122 1.00 53.94 92 ASN A O 1
ATOM 727 N N . GLY A 1 93 ? 28.608 10.351 4.254 1.00 45.38 93 GLY A N 1
ATOM 728 C CA . GLY A 1 93 ? 29.919 9.706 4.193 1.00 45.38 93 GLY A CA 1
ATOM 729 C C . GLY A 1 93 ? 29.817 8.232 4.551 1.00 45.38 93 GLY A C 1
ATOM 730 O O . GLY A 1 93 ? 29.370 7.886 5.635 1.00 45.38 93 GLY A O 1
ATOM 731 N N . SER A 1 94 ? 30.230 7.362 3.634 1.00 62.28 94 SER A N 1
ATOM 732 C CA . SER A 1 94 ? 30.427 5.936 3.894 1.00 62.28 94 SER A CA 1
ATOM 733 C C . SER A 1 94 ? 31.247 5.692 5.171 1.00 62.28 94 SER A C 1
ATOM 735 O O . SER A 1 94 ? 32.244 6.371 5.403 1.00 62.28 94 SER A O 1
ATOM 737 N N . SER A 1 95 ? 30.877 4.618 5.878 1.00 58.91 95 SER A N 1
ATOM 738 C CA . SER A 1 95 ? 31.576 3.949 6.988 1.00 58.91 95 SER A CA 1
ATOM 739 C C . SER A 1 95 ? 31.394 4.516 8.398 1.00 58.91 95 SER A C 1
ATOM 741 O O . SER A 1 95 ? 32.260 5.229 8.879 1.00 58.91 95 SER A O 1
ATOM 743 N N . THR A 1 96 ? 30.415 3.985 9.143 1.00 41.19 96 THR A N 1
ATOM 744 C CA . THR A 1 96 ? 30.606 3.606 10.559 1.00 41.19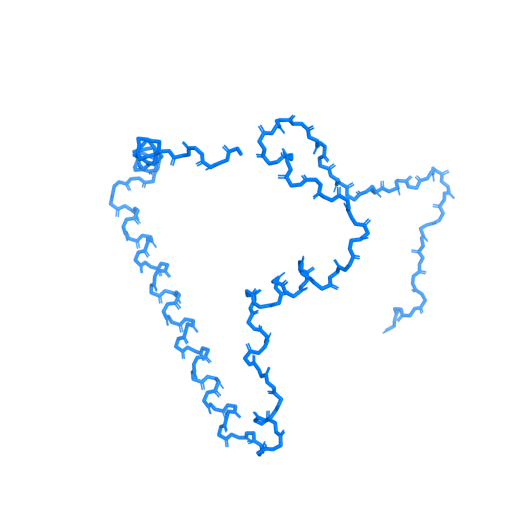 96 THR A CA 1
ATOM 745 C C . THR A 1 96 ? 29.664 2.464 10.975 1.00 41.19 96 THR A C 1
ATOM 747 O O . THR A 1 96 ? 28.464 2.614 11.161 1.00 41.19 96 THR A O 1
ATOM 750 N N . ARG A 1 97 ? 30.271 1.274 11.047 1.00 50.38 97 ARG A N 1
ATOM 751 C CA . ARG A 1 97 ? 30.032 0.137 11.951 1.00 50.38 97 ARG A CA 1
ATOM 752 C C . ARG A 1 97 ? 28.664 0.078 12.658 1.00 50.38 97 ARG A C 1
ATOM 754 O O . ARG A 1 97 ? 28.431 0.756 13.650 1.00 50.38 97 ARG A O 1
ATOM 761 N N . THR A 1 98 ? 27.837 -0.860 12.197 1.00 44.53 98 THR A N 1
ATOM 762 C CA . THR A 1 98 ? 26.752 -1.510 12.940 1.00 44.53 98 THR A CA 1
ATOM 763 C C . THR A 1 98 ? 27.115 -1.646 14.422 1.00 44.53 98 THR A C 1
ATOM 765 O O . THR A 1 98 ? 28.004 -2.424 14.769 1.00 44.53 98 THR A O 1
ATOM 768 N N . ALA A 1 99 ? 26.429 -0.906 15.293 1.00 54.03 99 ALA A N 1
ATOM 769 C CA . ALA A 1 99 ? 26.361 -1.222 16.713 1.00 54.03 99 ALA A CA 1
ATOM 770 C C . ALA A 1 99 ? 25.494 -2.477 16.851 1.00 54.03 99 ALA A C 1
ATOM 772 O O . ALA A 1 99 ? 24.299 -2.427 17.127 1.00 54.03 99 ALA A O 1
ATOM 773 N N . VAL A 1 100 ? 26.104 -3.620 16.545 1.00 50.38 100 VAL A N 1
ATOM 774 C CA . VAL A 1 100 ? 25.626 -4.908 17.023 1.00 50.38 100 VAL A CA 1
ATOM 775 C C . VAL A 1 100 ? 25.705 -4.791 18.537 1.00 50.38 100 VAL A C 1
ATOM 777 O O . VAL A 1 100 ? 26.781 -4.492 19.054 1.00 50.38 100 VAL A O 1
ATOM 780 N N . THR A 1 101 ? 24.580 -4.959 19.231 1.00 56.03 101 THR A N 1
ATOM 781 C CA . THR A 1 101 ? 24.565 -5.256 20.663 1.00 56.03 101 THR A CA 1
ATOM 782 C C . THR A 1 101 ? 25.689 -6.247 20.917 1.00 56.03 101 THR A C 1
ATOM 784 O O . THR A 1 101 ? 25.665 -7.352 20.371 1.00 56.03 101 THR A O 1
ATOM 787 N N . GLU A 1 102 ? 26.723 -5.811 21.631 1.00 53.56 102 GLU A N 1
ATOM 788 C CA . GLU A 1 102 ? 27.846 -6.660 21.984 1.00 53.56 102 GLU A CA 1
ATOM 789 C C . GLU A 1 102 ? 27.279 -7.775 22.858 1.00 53.56 102 GLU A C 1
ATOM 791 O O . GLU A 1 102 ? 27.041 -7.608 24.053 1.00 53.56 102 GLU A O 1
ATOM 796 N N . VAL A 1 103 ? 26.969 -8.909 22.230 1.00 57.47 103 VAL A N 1
ATOM 797 C CA . VAL A 1 103 ? 26.704 -10.154 22.930 1.00 57.47 103 VAL A CA 1
ATOM 798 C C . VAL A 1 103 ? 28.036 -10.511 23.564 1.00 57.47 103 VAL A C 1
ATOM 800 O O . VAL A 1 103 ? 28.893 -11.120 22.925 1.00 57.47 103 VAL A O 1
ATOM 803 N N . LYS A 1 104 ? 28.243 -10.061 24.803 1.00 66.31 104 LYS A N 1
ATOM 804 C CA . LYS A 1 104 ? 29.374 -10.476 25.619 1.00 66.31 104 LYS A CA 1
ATOM 805 C C . LYS A 1 104 ? 29.259 -11.987 25.793 1.00 66.31 104 LYS A C 1
ATOM 807 O O . LYS A 1 104 ? 28.493 -12.476 26.619 1.00 66.31 104 LYS A O 1
ATOM 812 N N . THR A 1 105 ? 29.963 -12.736 24.951 1.00 69.88 105 THR A N 1
ATOM 813 C CA . THR A 1 105 ? 30.058 -14.186 25.072 1.00 69.88 105 THR A CA 1
ATOM 814 C C . THR A 1 105 ? 30.766 -14.490 26.382 1.00 69.88 105 THR A C 1
ATOM 816 O O . THR A 1 105 ? 31.889 -14.034 26.596 1.00 69.88 105 THR A O 1
ATOM 819 N N . LEU A 1 106 ? 30.086 -15.222 27.259 1.00 69.94 106 LEU A N 1
ATOM 820 C CA . LEU A 1 106 ? 30.609 -15.642 28.555 1.00 69.94 106 LEU A CA 1
ATOM 821 C C . LEU A 1 106 ? 31.922 -16.411 28.362 1.00 69.94 106 LEU A C 1
ATOM 823 O O . LEU A 1 106 ? 32.027 -17.249 27.459 1.00 69.94 106 LEU A O 1
ATOM 827 N N . ALA A 1 107 ? 32.925 -16.133 29.196 1.00 80.31 107 ALA A N 1
ATOM 828 C CA . ALA A 1 107 ? 34.155 -16.916 29.170 1.00 80.31 107 ALA A CA 1
ATOM 829 C C . ALA A 1 107 ? 33.860 -18.365 29.619 1.00 80.31 107 ALA A C 1
ATOM 831 O O . ALA A 1 107 ? 32.949 -18.582 30.424 1.00 80.31 107 ALA A O 1
ATOM 832 N N . PRO A 1 108 ? 34.602 -19.383 29.139 1.00 70.75 108 PRO A N 1
ATOM 833 C CA . PRO A 1 108 ? 34.388 -20.767 29.559 1.00 70.75 108 PRO A CA 1
ATOM 834 C C . PRO A 1 108 ? 34.440 -20.909 31.092 1.00 70.75 108 PRO A C 1
ATOM 836 O O . PRO A 1 108 ? 35.490 -20.718 31.700 1.00 70.75 108 PRO A O 1
ATOM 839 N N . GLY A 1 109 ? 33.297 -21.229 31.713 1.00 76.25 109 GLY A N 1
ATOM 840 C CA . GLY A 1 109 ? 33.144 -21.372 33.170 1.00 76.25 109 GLY A CA 1
ATOM 841 C C . GLY A 1 109 ? 32.411 -20.225 33.882 1.00 76.25 109 GLY A C 1
ATOM 842 O O . GLY A 1 109 ? 32.131 -20.342 35.075 1.00 76.25 109 GLY A O 1
ATOM 843 N N . GLU A 1 110 ? 32.057 -19.147 33.181 1.00 79.50 110 GLU A N 1
ATOM 844 C CA . GLU A 1 110 ? 31.263 -18.045 33.732 1.00 79.50 110 GLU A CA 1
ATOM 845 C C . GLU A 1 110 ? 29.769 -18.418 33.750 1.00 79.50 110 GLU A C 1
ATOM 847 O O . GLU A 1 110 ? 29.216 -18.920 32.768 1.00 79.50 110 GLU A O 1
ATOM 852 N N . ARG A 1 111 ? 29.105 -18.229 34.898 1.00 72.44 111 ARG A N 1
ATOM 853 C CA . ARG A 1 111 ? 27.675 -18.538 35.040 1.00 72.44 111 ARG A CA 1
ATOM 854 C C . ARG A 1 111 ? 26.850 -17.424 34.413 1.00 72.44 111 ARG A C 1
ATOM 856 O O . ARG A 1 111 ? 27.093 -16.252 34.686 1.00 72.44 111 ARG A O 1
ATOM 863 N N . ALA A 1 112 ? 25.858 -17.805 33.613 1.00 77.12 112 ALA A N 1
ATOM 864 C CA . ALA A 1 112 ? 24.928 -16.846 33.042 1.00 77.12 112 ALA A CA 1
ATOM 865 C C . ALA A 1 112 ? 24.154 -16.118 34.160 1.00 77.12 112 ALA A C 1
ATOM 867 O O . ALA A 1 112 ? 23.794 -16.755 35.159 1.00 77.12 112 ALA A O 1
ATOM 868 N N . PRO A 1 113 ? 23.902 -14.807 34.010 1.00 79.88 113 PRO A N 1
ATOM 869 C CA . PRO A 1 113 ? 23.047 -14.077 34.935 1.00 79.88 113 PRO A CA 1
ATOM 870 C C . PRO A 1 113 ? 21.651 -14.710 34.922 1.00 79.88 113 PRO A C 1
ATOM 872 O O . PRO A 1 113 ? 21.091 -14.953 33.854 1.00 79.88 113 PRO A O 1
ATOM 875 N N . TYR A 1 114 ? 21.116 -15.017 36.103 1.00 75.56 114 TYR A N 1
ATOM 876 C CA . TYR A 1 114 ? 19.755 -15.520 36.266 1.00 75.56 114 TYR A CA 1
ATOM 877 C C . TYR A 1 114 ? 18.895 -14.448 36.930 1.00 75.56 114 TYR A C 1
ATOM 879 O O . TYR A 1 114 ? 19.365 -13.726 3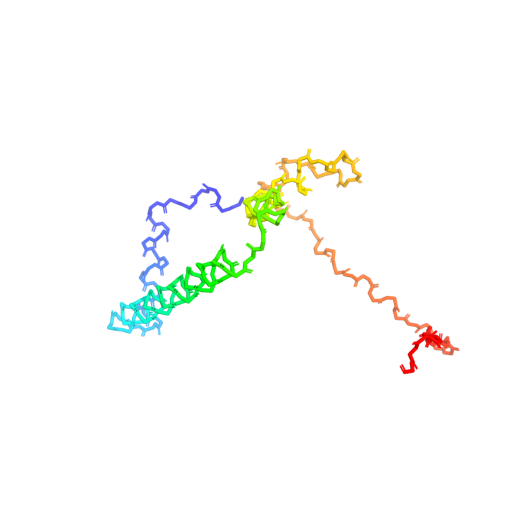7.809 1.00 75.56 114 TYR A O 1
ATOM 887 N N . ASP A 1 115 ? 17.651 -14.352 36.474 1.00 81.88 115 ASP A N 1
ATOM 888 C CA . ASP A 1 115 ? 16.646 -13.436 37.000 1.00 81.88 115 ASP A CA 1
ATOM 889 C C . ASP A 1 115 ? 15.864 -14.137 38.128 1.00 81.88 115 ASP A C 1
ATOM 891 O O . ASP A 1 115 ? 15.236 -15.169 37.865 1.00 81.88 115 ASP A O 1
ATOM 895 N N . PRO A 1 116 ? 15.940 -13.659 39.385 1.00 76.00 116 PRO A N 1
ATOM 896 C CA . PRO A 1 116 ? 15.232 -14.261 40.511 1.00 76.00 116 PRO A CA 1
ATOM 897 C C . PRO A 1 116 ? 13.723 -13.967 40.522 1.00 76.00 116 PRO A C 1
ATOM 899 O O . PRO A 1 116 ? 13.009 -14.631 41.270 1.00 76.00 116 PRO A O 1
ATOM 902 N N . ASP A 1 117 ? 13.238 -13.028 39.702 1.00 71.94 117 ASP A N 1
ATOM 903 C CA . ASP A 1 117 ? 11.832 -12.601 39.684 1.00 71.94 117 ASP A CA 1
ATOM 904 C C . ASP A 1 117 ? 10.988 -13.339 38.624 1.00 71.94 117 ASP A C 1
ATOM 906 O O . ASP A 1 117 ? 9.794 -13.078 38.467 1.00 71.94 117 ASP A O 1
ATOM 910 N N . ALA A 1 118 ? 11.575 -14.307 37.912 1.00 70.06 118 ALA A N 1
ATOM 911 C CA . ALA A 1 118 ? 10.845 -15.193 37.010 1.00 70.06 118 ALA A CA 1
ATOM 912 C C . ALA A 1 118 ? 10.083 -16.281 37.805 1.00 70.06 118 ALA A C 1
ATOM 914 O O . ALA A 1 118 ? 10.611 -17.365 38.059 1.00 70.06 118 ALA A O 1
ATOM 915 N N . THR A 1 119 ? 8.840 -15.997 38.211 1.00 61.22 119 THR A N 1
ATOM 916 C CA . THR A 1 119 ? 7.852 -16.963 38.745 1.00 61.22 119 THR A CA 1
ATOM 917 C C . THR A 1 119 ? 6.509 -16.798 38.050 1.00 61.22 119 T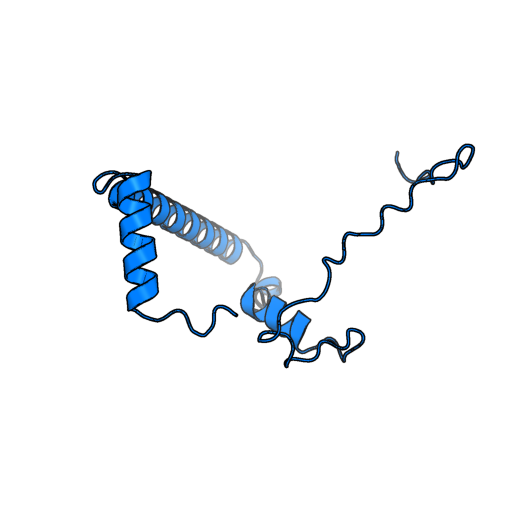HR A C 1
ATOM 919 O O . THR A 1 119 ? 6.093 -15.639 37.837 1.00 61.22 119 THR A O 1
#

pLDDT: mean 74.69, std 16.69, range [41.19, 96.94]